Protein AF-A0AAE0BEI2-F1 (afdb_monomer_lite)

Sequence (131 aa):
MEAGRRVQERVVVGSAGAHKTWQTWQAAGYQISVEPNEGKEVFVDDALLAQLSRTASRTFEPRRTLMLLTGDGNANGGRATFPESVEIALRNRWRVEVHAWRNSVNNVYCAFASEYPGHFTLQFLDDAAIH

Organism: NCBI:txid36881

Foldseek 3Di:
DPPPDDDDAAEDFDEPVVVVCVVVCVVVVHDYDYDPDPDDPDCSQVVVLVVLLVVLQDADPPAEEAEAEDAAQDDPPPDRDPLVSVVSNVVSVHAYEYEYAPVHHDCSLVVCCVVRPPRYDYHYVVVVPDD

Structure (mmCIF, N/CA/C/O backbone):
data_AF-A0AAE0BEI2-F1
#
_entry.id   AF-A0AAE0BEI2-F1
#
loop_
_atom_site.group_PDB
_atom_site.id
_atom_site.type_symbol
_atom_site.label_atom_id
_atom_site.label_alt_id
_atom_site.label_comp_id
_atom_site.label_asym_id
_atom_site.label_entity_id
_atom_site.label_seq_id
_atom_site.pdbx_PDB_ins_code
_atom_site.Cartn_x
_atom_site.Cartn_y
_atom_site.Cartn_z
_atom_site.occupancy
_atom_site.B_iso_or_equiv
_atom_site.auth_seq_id
_atom_site.auth_comp_id
_atom_site.auth_asym_id
_atom_site.auth_atom_id
_atom_site.pdbx_PDB_model_num
ATOM 1 N N . MET A 1 1 ? -15.250 -10.468 -6.449 1.00 68.25 1 MET A N 1
ATOM 2 C CA . MET A 1 1 ? -15.173 -10.431 -4.975 1.00 68.25 1 MET A CA 1
ATOM 3 C C . MET A 1 1 ? -13.815 -10.985 -4.596 1.00 68.25 1 MET A C 1
ATOM 5 O O . MET A 1 1 ? -13.411 -11.946 -5.232 1.00 68.25 1 MET A O 1
ATOM 9 N N . GLU A 1 2 ? -13.123 -10.410 -3.620 1.00 74.81 2 GLU A N 1
ATOM 10 C CA . GLU A 1 2 ? -11.830 -10.905 -3.118 1.00 74.81 2 GLU A CA 1
ATOM 11 C C . GLU A 1 2 ? -11.900 -11.004 -1.601 1.00 74.81 2 GLU A C 1
ATOM 13 O O . GLU A 1 2 ? -12.259 -10.028 -0.942 1.00 74.81 2 GLU A O 1
ATOM 18 N N . ALA A 1 3 ? -11.647 -12.199 -1.056 1.00 74.69 3 ALA A N 1
ATOM 19 C CA . ALA A 1 3 ? -11.851 -12.497 0.366 1.00 74.69 3 ALA A CA 1
ATOM 20 C C . ALA A 1 3 ? -13.232 -12.024 0.885 1.00 74.69 3 ALA A C 1
ATOM 22 O O . ALA A 1 3 ? -13.348 -11.409 1.940 1.00 74.69 3 ALA A O 1
ATOM 23 N N . GLY A 1 4 ? -14.291 -12.226 0.087 1.00 79.31 4 GLY A N 1
ATOM 24 C CA . GLY A 1 4 ? -15.650 -11.784 0.426 1.00 79.31 4 GLY A CA 1
ATOM 25 C C . GLY A 1 4 ? -15.921 -10.279 0.265 1.00 79.31 4 GLY A C 1
ATOM 26 O O . GLY A 1 4 ? -17.007 -9.825 0.614 1.00 79.31 4 GLY A O 1
ATOM 27 N N . ARG A 1 5 ? -14.990 -9.494 -0.296 1.00 80.81 5 ARG A N 1
ATOM 28 C CA . ARG A 1 5 ? -15.127 -8.037 -0.482 1.00 80.81 5 ARG A CA 1
ATOM 29 C C . ARG A 1 5 ? -15.414 -7.659 -1.932 1.00 80.81 5 ARG A C 1
ATOM 31 O O . ARG A 1 5 ? -14.860 -8.246 -2.865 1.00 80.81 5 ARG A O 1
ATOM 38 N N . ARG A 1 6 ? -16.262 -6.646 -2.143 1.00 83.75 6 ARG A N 1
ATOM 39 C CA . ARG A 1 6 ? -16.486 -6.061 -3.475 1.00 83.75 6 ARG A CA 1
ATOM 40 C C . ARG A 1 6 ? -15.285 -5.205 -3.860 1.00 83.75 6 ARG A C 1
ATOM 42 O O . ARG A 1 6 ? -14.966 -4.243 -3.171 1.00 83.75 6 ARG A O 1
ATOM 49 N N . VAL A 1 7 ? -14.680 -5.529 -4.996 1.00 83.75 7 VAL A N 1
ATOM 50 C CA . VAL A 1 7 ? -13.535 -4.799 -5.543 1.00 83.75 7 VAL A CA 1
ATOM 51 C C . VAL A 1 7 ? -14.037 -3.725 -6.499 1.00 83.75 7 VAL A C 1
ATOM 53 O O . VAL A 1 7 ? -14.888 -4.005 -7.344 1.00 83.75 7 VAL A O 1
ATOM 56 N N . GLN A 1 8 ? -13.552 -2.499 -6.319 1.00 83.44 8 GLN A N 1
ATOM 57 C CA . GLN A 1 8 ? -13.924 -1.338 -7.138 1.00 83.44 8 GLN A CA 1
ATOM 58 C C . GLN A 1 8 ? -12.885 -1.043 -8.217 1.00 83.44 8 GLN A C 1
ATOM 60 O O . GLN A 1 8 ? -13.240 -0.598 -9.301 1.00 83.44 8 GLN A O 1
ATOM 65 N N . GLU A 1 9 ? -11.615 -1.301 -7.920 1.00 84.19 9 GLU A N 1
ATOM 66 C CA . GLU A 1 9 ? -10.492 -1.001 -8.796 1.00 84.19 9 GLU A CA 1
ATOM 67 C C . GLU A 1 9 ? -9.407 -2.057 -8.590 1.00 84.19 9 GLU A C 1
ATOM 69 O O . GLU A 1 9 ? -9.225 -2.555 -7.477 1.00 84.19 9 GLU A O 1
ATOM 74 N N . ARG A 1 10 ? -8.724 -2.410 -9.680 1.00 84.75 10 ARG A N 1
ATOM 75 C CA . ARG A 1 10 ? -7.572 -3.310 -9.702 1.00 84.75 10 ARG A CA 1
ATOM 76 C C . ARG A 1 10 ? -6.541 -2.727 -10.632 1.00 84.75 10 ARG A C 1
ATOM 78 O O . ARG A 1 10 ? -6.828 -2.554 -11.814 1.00 84.75 10 ARG A O 1
ATOM 85 N N . VAL A 1 11 ? -5.363 -2.449 -10.108 1.00 82.44 11 VAL A N 1
ATOM 86 C CA . VAL A 1 11 ? -4.283 -1.831 -10.868 1.00 82.44 11 VAL A CA 1
ATOM 87 C C . VAL A 1 11 ? -3.029 -2.642 -10.631 1.00 82.44 11 VAL A C 1
ATOM 89 O O . VAL A 1 11 ? -2.726 -3.000 -9.496 1.00 82.44 11 VAL A O 1
ATOM 92 N N . VAL A 1 12 ? -2.317 -2.936 -11.711 1.00 81.00 12 VAL A N 1
ATOM 93 C CA . VAL A 1 12 ? -0.961 -3.469 -11.660 1.00 81.00 12 VAL A CA 1
ATOM 94 C C . VAL A 1 12 ? -0.076 -2.592 -12.533 1.00 81.00 12 VAL A C 1
ATOM 96 O O . VAL A 1 12 ? -0.455 -2.213 -13.645 1.00 81.00 12 VAL A O 1
ATOM 99 N N . VAL A 1 13 ? 1.093 -2.244 -12.011 1.00 73.88 13 VAL A N 1
ATOM 100 C CA . VAL A 1 13 ? 2.092 -1.448 -12.723 1.00 73.88 13 VAL A CA 1
ATOM 101 C C . VAL A 1 13 ? 3.392 -2.237 -12.715 1.00 73.88 13 VAL A C 1
ATOM 103 O O . VAL A 1 13 ? 3.740 -2.832 -11.697 1.00 73.88 13 VAL A O 1
ATOM 106 N N . GLY A 1 14 ? 4.072 -2.314 -13.855 1.00 68.94 14 GLY A N 1
ATOM 107 C CA . GLY A 1 14 ? 5.308 -3.083 -13.969 1.00 68.94 14 GLY A CA 1
ATOM 108 C C . GLY A 1 14 ? 6.113 -2.749 -15.220 1.00 68.94 14 GLY A C 1
ATOM 109 O O . GLY A 1 14 ? 5.621 -2.093 -16.140 1.00 68.94 14 GLY A O 1
ATOM 110 N N . SER A 1 15 ? 7.361 -3.211 -15.245 1.00 64.75 15 SER A N 1
ATOM 111 C CA . SER A 1 15 ? 8.292 -3.004 -16.356 1.00 64.75 15 SER A CA 1
ATOM 112 C C . SER A 1 15 ? 8.022 -3.954 -17.527 1.00 64.75 15 SER A C 1
ATOM 114 O O . SER A 1 15 ? 7.506 -5.064 -17.350 1.00 64.75 15 SER A O 1
ATOM 116 N N . ALA A 1 16 ? 8.387 -3.520 -18.741 1.00 60.53 16 ALA A N 1
ATOM 117 C CA . ALA A 1 16 ? 8.057 -4.187 -20.004 1.00 60.53 16 ALA A CA 1
ATOM 118 C C . ALA A 1 16 ? 8.492 -5.670 -20.097 1.00 60.53 16 ALA A C 1
ATOM 120 O O . ALA A 1 16 ? 7.870 -6.466 -20.803 1.00 60.53 16 ALA A O 1
ATOM 121 N N . GLY A 1 17 ? 9.526 -6.069 -19.347 1.00 59.34 17 GLY A N 1
ATOM 122 C CA . GLY A 1 17 ? 10.062 -7.435 -19.338 1.00 59.34 17 GLY A CA 1
ATOM 123 C C . GLY A 1 17 ? 9.133 -8.496 -18.730 1.00 59.34 17 GLY A C 1
ATOM 124 O O . GLY A 1 17 ? 9.329 -9.689 -18.960 1.00 59.34 17 GLY A O 1
ATOM 125 N N . ALA A 1 18 ? 8.084 -8.099 -18.002 1.00 62.09 18 ALA A N 1
ATOM 126 C CA . ALA A 1 18 ? 7.154 -9.013 -17.331 1.00 62.09 18 ALA A CA 1
ATOM 127 C C . ALA A 1 18 ? 6.012 -9.540 -18.235 1.00 62.09 18 ALA A C 1
ATOM 129 O O . ALA A 1 18 ? 4.988 -10.008 -17.740 1.00 62.09 18 ALA A O 1
ATOM 130 N N . HIS A 1 19 ? 6.176 -9.513 -19.561 1.00 60.03 19 HIS A N 1
ATOM 131 C CA . HIS A 1 19 ? 5.110 -9.745 -20.548 1.00 60.03 19 HIS A CA 1
ATOM 132 C C . HIS A 1 19 ? 4.258 -11.014 -20.322 1.00 60.03 19 HIS A C 1
ATOM 134 O O . HIS A 1 19 ? 3.046 -11.004 -20.541 1.00 60.03 19 HIS A O 1
ATOM 140 N N . LYS A 1 20 ? 4.863 -12.108 -19.831 1.00 59.59 20 LYS A N 1
ATOM 141 C CA . LYS A 1 20 ? 4.163 -13.382 -19.572 1.00 59.59 20 LYS A CA 1
ATOM 142 C C . LYS A 1 20 ? 3.167 -13.326 -18.408 1.00 59.59 20 LYS A C 1
ATOM 144 O O . LYS A 1 20 ? 2.235 -14.121 -18.396 1.00 59.59 20 LYS A O 1
ATOM 149 N N . THR A 1 21 ? 3.331 -12.422 -17.441 1.00 71.56 21 THR A N 1
ATOM 150 C CA . THR A 1 21 ? 2.410 -12.319 -16.293 1.00 71.56 21 THR A CA 1
ATOM 151 C C . THR A 1 21 ? 1.230 -11.391 -16.575 1.00 71.56 21 THR A C 1
ATOM 153 O O . THR A 1 21 ? 0.181 -11.523 -15.948 1.00 71.56 21 THR A O 1
ATOM 156 N N . TRP A 1 22 ? 1.342 -10.493 -17.557 1.00 76.88 22 TRP A N 1
ATOM 157 C CA . TRP A 1 22 ? 0.296 -9.518 -17.883 1.00 76.88 22 TRP A CA 1
ATOM 158 C C . TRP A 1 22 ? -0.990 -10.151 -18.389 1.00 76.88 22 TRP A C 1
ATOM 160 O O . TRP A 1 22 ? -2.067 -9.717 -17.997 1.00 76.88 22 TRP A O 1
ATOM 170 N N . GLN A 1 23 ? -0.900 -11.195 -19.214 1.00 78.19 23 GLN A N 1
ATOM 171 C CA . GLN A 1 23 ? -2.093 -11.899 -19.692 1.00 78.19 23 GLN A CA 1
ATOM 172 C C . GLN A 1 23 ? -2.886 -12.492 -18.522 1.00 78.19 23 GLN A C 1
ATOM 174 O O . GLN A 1 23 ? -4.111 -12.391 -18.493 1.00 78.19 23 GLN A O 1
ATOM 179 N N . THR A 1 24 ? -2.189 -13.021 -17.514 1.00 82.69 24 THR A N 1
ATOM 180 C CA . THR A 1 24 ? -2.802 -13.529 -16.282 1.00 82.69 24 THR A CA 1
ATOM 181 C C . THR A 1 24 ? -3.497 -12.412 -15.503 1.00 82.69 24 THR A C 1
ATOM 183 O O . THR A 1 24 ? -4.650 -12.567 -15.105 1.00 82.69 24 THR A O 1
ATOM 186 N N . TRP A 1 25 ? -2.845 -11.257 -15.335 1.00 82.06 25 TRP A N 1
ATOM 187 C CA . TRP A 1 25 ? -3.437 -10.100 -14.653 1.00 82.06 25 TRP A CA 1
ATOM 188 C C . TRP A 1 25 ? -4.647 -9.531 -15.397 1.00 82.06 25 TRP A C 1
ATOM 190 O O . TRP A 1 25 ? -5.668 -9.220 -14.781 1.00 82.06 25 TRP A O 1
ATOM 200 N N . GLN A 1 26 ? -4.574 -9.449 -16.724 1.00 83.00 26 GLN A N 1
ATOM 201 C CA . GLN A 1 26 ? -5.673 -8.964 -17.551 1.00 83.00 26 GLN A CA 1
ATOM 202 C C . GLN A 1 26 ? -6.874 -9.907 -17.477 1.00 83.00 26 GLN A C 1
ATOM 204 O O . GLN A 1 26 ? -8.000 -9.449 -17.292 1.00 83.00 26 GLN A O 1
ATOM 209 N N . ALA A 1 27 ? -6.636 -11.220 -17.557 1.00 83.75 27 ALA A N 1
ATOM 210 C CA . ALA A 1 27 ? -7.674 -12.234 -17.389 1.00 83.75 27 ALA A CA 1
ATOM 211 C C . ALA A 1 27 ? -8.318 -12.177 -15.991 1.00 83.75 27 ALA A C 1
ATOM 213 O O . ALA A 1 27 ? -9.510 -12.441 -15.849 1.00 83.75 27 ALA A O 1
ATOM 214 N N . ALA A 1 28 ? -7.560 -11.763 -14.970 1.00 82.38 28 ALA A N 1
ATOM 215 C CA . ALA A 1 28 ? -8.061 -11.500 -13.621 1.00 82.38 28 ALA A CA 1
ATOM 216 C C . ALA A 1 28 ? -8.758 -10.125 -13.462 1.00 82.38 28 ALA A C 1
ATOM 218 O O . ALA A 1 28 ? -9.248 -9.798 -12.378 1.00 82.38 28 ALA A O 1
ATOM 219 N N . GLY A 1 29 ? -8.839 -9.320 -14.527 1.00 83.00 29 GLY A N 1
ATOM 220 C CA . GLY A 1 29 ? -9.535 -8.031 -14.547 1.00 83.00 29 GLY A CA 1
ATOM 221 C C . GLY A 1 29 ? -8.734 -6.858 -13.977 1.00 83.00 29 GLY A C 1
ATOM 222 O O . GLY A 1 29 ? -9.336 -5.874 -13.543 1.00 83.00 29 GLY A O 1
ATOM 223 N N . TYR A 1 30 ? -7.403 -6.955 -13.942 1.00 84.19 30 TYR A N 1
ATOM 224 C CA . TYR A 1 30 ? -6.535 -5.837 -13.572 1.00 84.19 30 TYR A CA 1
ATOM 225 C C . TYR A 1 30 ? -6.372 -4.861 -14.736 1.00 84.19 30 TYR A C 1
ATOM 227 O O . TYR A 1 30 ? -6.204 -5.255 -15.891 1.00 84.19 30 TYR A O 1
ATOM 235 N N . GLN A 1 31 ? -6.366 -3.571 -14.413 1.00 82.81 31 GLN A N 1
ATOM 236 C CA . GLN A 1 31 ? -5.868 -2.532 -15.300 1.00 82.81 31 GLN A CA 1
ATOM 237 C C . GLN A 1 31 ? -4.343 -2.563 -15.252 1.00 82.81 31 GLN A C 1
ATOM 239 O O . GLN A 1 31 ? -3.747 -2.436 -14.183 1.00 82.81 31 GLN A O 1
ATOM 244 N N . ILE A 1 32 ? -3.722 -2.768 -16.409 1.00 78.44 32 ILE A N 1
ATOM 245 C CA . ILE A 1 32 ? -2.274 -2.911 -16.528 1.00 78.44 32 ILE A CA 1
ATOM 246 C C . ILE A 1 32 ? -1.713 -1.599 -17.060 1.00 78.44 32 ILE A C 1
ATOM 248 O O . ILE A 1 32 ? -2.115 -1.147 -18.132 1.00 78.44 32 ILE A O 1
ATOM 252 N N . SER A 1 33 ? -0.773 -1.012 -16.326 1.00 73.62 33 SER A N 1
ATOM 253 C CA . SER A 1 33 ? 0.036 0.110 -16.795 1.00 73.62 33 SER A CA 1
ATOM 254 C C . SER A 1 33 ? 1.478 -0.360 -16.951 1.00 73.62 33 SER A C 1
ATOM 256 O O . SER A 1 33 ? 2.103 -0.788 -15.984 1.00 73.62 33 SER A O 1
ATOM 258 N N . VAL A 1 34 ? 2.001 -0.305 -18.173 1.00 67.81 34 VAL A N 1
ATOM 259 C CA . VAL A 1 34 ? 3.372 -0.724 -18.490 1.00 67.81 34 VAL A CA 1
ATOM 260 C C . VAL A 1 34 ? 4.168 0.496 -18.914 1.00 67.81 34 VAL A C 1
ATOM 262 O O . VAL A 1 34 ? 3.719 1.240 -19.787 1.00 67.81 34 VAL A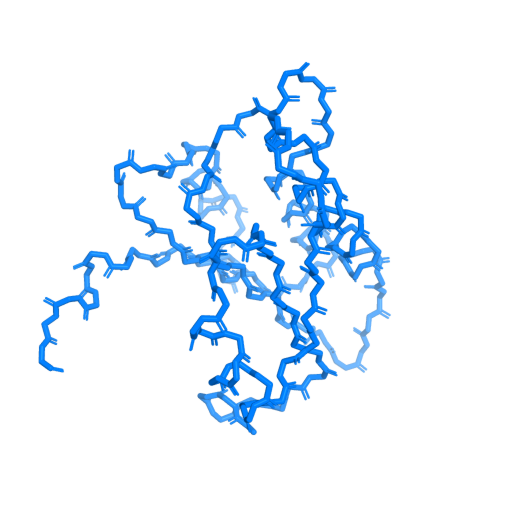 O 1
ATOM 265 N N . GLU A 1 35 ? 5.355 0.689 -18.340 1.00 62.97 35 GLU A N 1
ATOM 266 C CA . GLU A 1 35 ? 6.311 1.635 -18.913 1.00 62.97 35 GLU A CA 1
ATOM 267 C C . GLU A 1 35 ? 6.940 1.042 -20.185 1.00 62.97 35 GLU A C 1
ATOM 269 O O . GLU A 1 35 ? 7.536 -0.036 -20.122 1.00 62.97 35 GLU A O 1
ATOM 274 N N . PRO A 1 36 ? 6.842 1.726 -21.338 1.00 54.56 36 PRO A N 1
ATOM 275 C CA . PRO A 1 36 ? 7.363 1.218 -22.606 1.00 54.56 36 PRO A CA 1
ATOM 276 C C . PRO A 1 36 ? 8.889 1.345 -22.745 1.00 54.56 36 PRO A C 1
ATOM 278 O O . PRO A 1 36 ? 9.449 0.794 -23.689 1.00 54.56 36 PRO A O 1
ATOM 281 N N . ASN A 1 37 ? 9.568 2.074 -21.852 1.00 54.47 37 ASN A N 1
ATOM 282 C CA . ASN A 1 37 ? 10.997 2.359 -21.980 1.00 54.47 37 ASN A CA 1
ATOM 283 C C . ASN A 1 37 ? 11.855 1.334 -21.224 1.00 54.47 37 ASN A C 1
ATOM 285 O O . ASN A 1 37 ? 11.713 1.173 -20.017 1.00 54.47 37 ASN A O 1
ATOM 289 N N . GLU A 1 38 ? 12.830 0.735 -21.913 1.00 52.62 38 GLU A N 1
ATOM 290 C CA . GLU A 1 38 ? 13.887 -0.134 -21.352 1.00 52.62 38 GLU A CA 1
ATOM 291 C C . GLU A 1 38 ? 14.974 0.649 -20.571 1.00 52.62 38 GLU A C 1
ATOM 293 O O . GLU A 1 38 ? 16.110 0.199 -20.420 1.00 52.62 38 GLU A O 1
ATOM 298 N N . GLY A 1 39 ? 14.661 1.868 -20.120 1.00 53.56 39 GLY A N 1
ATOM 299 C CA . GLY A 1 39 ? 15.560 2.706 -19.327 1.00 53.56 39 GLY A CA 1
ATOM 300 C C . GLY A 1 39 ? 15.544 2.341 -17.840 1.00 53.56 39 GLY A C 1
ATOM 301 O O . GLY A 1 39 ? 14.773 1.492 -17.405 1.00 53.56 39 GLY A O 1
ATOM 302 N N . LYS A 1 40 ? 16.388 3.017 -17.043 1.00 48.44 40 LYS A N 1
ATOM 303 C CA . LYS A 1 40 ? 16.343 2.967 -15.567 1.00 48.44 40 LYS A CA 1
ATOM 304 C C . LYS A 1 40 ? 14.884 3.139 -15.109 1.00 48.44 40 LYS A C 1
ATOM 306 O O . LYS A 1 40 ? 14.267 4.123 -15.511 1.00 48.44 40 LYS A O 1
ATOM 311 N N . GLU A 1 41 ? 14.366 2.202 -14.310 1.00 52.88 41 GLU A N 1
ATOM 312 C CA . GLU A 1 41 ? 13.016 2.232 -13.722 1.00 52.88 41 GLU A CA 1
ATOM 313 C C . GLU A 1 41 ? 12.823 3.548 -12.959 1.00 52.88 41 GLU A C 1
ATOM 315 O O . GLU A 1 41 ? 13.338 3.713 -11.857 1.00 52.88 41 GLU A O 1
ATOM 320 N N . VAL A 1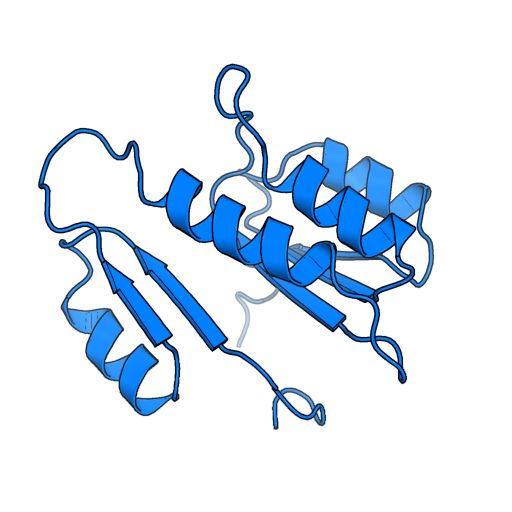 42 ? 12.185 4.538 -13.585 1.00 52.59 42 VAL A N 1
ATOM 321 C CA . VAL A 1 42 ? 12.052 5.883 -13.001 1.00 52.59 42 VAL A CA 1
ATOM 322 C C . VAL A 1 42 ? 10.595 6.343 -12.964 1.00 52.59 42 VAL A C 1
ATOM 324 O O . VAL A 1 42 ? 10.298 7.219 -12.157 1.00 52.59 42 VAL A O 1
ATOM 327 N N . PHE A 1 43 ? 9.665 5.757 -13.737 1.00 55.31 43 PHE A N 1
ATOM 328 C CA . PHE A 1 43 ? 8.266 6.218 -13.736 1.00 55.31 43 PHE A CA 1
ATOM 329 C C . PHE A 1 43 ? 7.202 5.144 -13.460 1.00 55.31 43 PHE A C 1
ATOM 331 O O . PHE A 1 43 ? 6.032 5.501 -13.299 1.00 55.31 43 PHE A O 1
ATOM 338 N N . VAL A 1 44 ? 7.575 3.863 -13.336 1.00 61.25 44 VAL A N 1
ATOM 339 C CA . VAL A 1 44 ? 6.687 2.795 -12.821 1.00 61.25 44 VAL A CA 1
ATOM 340 C C . VAL A 1 44 ? 6.126 3.197 -11.451 1.00 61.25 44 VAL A C 1
ATOM 342 O O . VAL A 1 44 ? 4.908 3.183 -11.247 1.00 61.25 44 VAL A O 1
ATOM 345 N N . ASP A 1 45 ? 6.997 3.652 -10.550 1.00 64.88 45 ASP A N 1
ATOM 346 C CA . ASP A 1 45 ? 6.601 4.080 -9.209 1.00 64.88 45 ASP A CA 1
ATOM 347 C C . ASP A 1 45 ? 5.759 5.352 -9.243 1.00 64.88 45 ASP A C 1
ATOM 349 O O . ASP A 1 45 ? 4.711 5.405 -8.606 1.00 64.88 45 ASP A O 1
ATOM 353 N N . ASP A 1 46 ? 6.156 6.358 -10.028 1.00 67.94 46 ASP A N 1
ATOM 354 C CA . ASP A 1 46 ? 5.455 7.646 -10.101 1.00 67.94 46 ASP A CA 1
ATOM 355 C C . ASP A 1 46 ? 4.004 7.483 -10.601 1.00 67.94 46 ASP A C 1
ATOM 357 O O . ASP A 1 46 ? 3.084 8.128 -10.087 1.00 67.94 46 ASP A O 1
ATOM 361 N N . ALA A 1 47 ? 3.760 6.589 -11.568 1.00 69.50 47 ALA A N 1
ATOM 362 C CA . ALA A 1 47 ? 2.415 6.304 -12.069 1.00 69.50 47 ALA A CA 1
ATOM 363 C C . ALA A 1 47 ? 1.532 5.623 -11.008 1.00 69.50 47 ALA A C 1
ATOM 365 O O . ALA A 1 47 ? 0.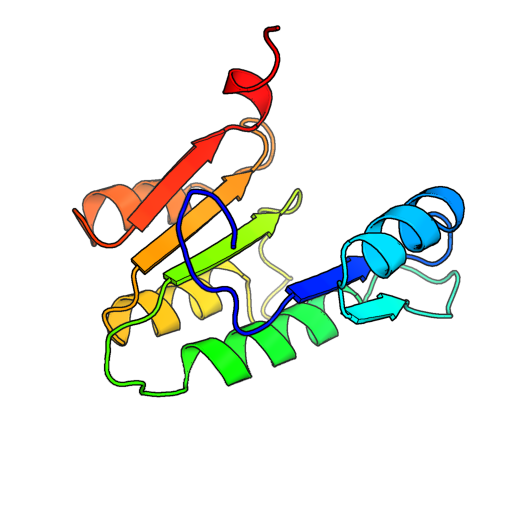382 6.039 -10.798 1.00 69.50 47 ALA A O 1
ATOM 366 N N . LEU A 1 48 ? 2.073 4.618 -10.308 1.00 73.12 48 LEU A N 1
ATOM 367 C CA . LEU A 1 48 ? 1.368 3.922 -9.231 1.00 73.12 48 LEU A CA 1
ATOM 368 C C . LEU A 1 48 ? 1.116 4.857 -8.040 1.00 73.12 48 LEU A C 1
ATOM 370 O O . LEU A 1 48 ? -0.001 4.909 -7.526 1.00 73.12 48 LEU A O 1
ATOM 374 N N . LEU A 1 49 ? 2.109 5.658 -7.653 1.00 75.25 49 LEU A N 1
ATOM 375 C CA . LEU A 1 49 ? 2.012 6.672 -6.602 1.00 75.25 49 LEU A CA 1
ATOM 376 C C . LEU A 1 49 ? 0.959 7.728 -6.924 1.00 75.25 49 LEU A C 1
ATOM 378 O O . LEU A 1 49 ? 0.166 8.099 -6.055 1.00 75.25 49 LEU A O 1
ATOM 382 N N . ALA A 1 50 ? 0.900 8.199 -8.171 1.00 75.38 50 ALA A N 1
ATOM 383 C CA . ALA A 1 50 ? -0.113 9.156 -8.593 1.00 75.38 50 ALA A CA 1
ATOM 384 C C . ALA A 1 50 ? -1.523 8.552 -8.516 1.00 75.38 50 ALA A C 1
ATOM 386 O O . ALA A 1 50 ? -2.466 9.229 -8.098 1.00 75.38 50 ALA A O 1
ATOM 387 N N . GLN A 1 51 ? -1.696 7.282 -8.893 1.00 78.94 51 GLN A N 1
ATOM 388 C CA . GLN A 1 51 ? -2.984 6.596 -8.779 1.00 78.94 51 GLN A CA 1
ATOM 389 C C . GLN A 1 51 ? -3.381 6.334 -7.325 1.00 78.94 51 GLN A C 1
ATOM 391 O O . GLN A 1 51 ? -4.533 6.581 -6.955 1.00 78.94 51 GLN A O 1
ATOM 396 N N . LEU A 1 52 ? -2.437 5.908 -6.490 1.00 78.62 52 LEU A N 1
ATOM 397 C CA . LEU A 1 52 ? -2.682 5.640 -5.080 1.00 78.62 52 LEU A CA 1
ATOM 398 C C . LEU A 1 52 ? -3.009 6.934 -4.330 1.00 78.62 52 LEU A C 1
ATOM 400 O O . LEU A 1 52 ? -4.023 6.986 -3.642 1.00 78.62 52 LEU A O 1
ATOM 404 N N . SER A 1 53 ? -2.278 8.021 -4.586 1.00 77.56 53 SER A N 1
ATOM 405 C CA . SER A 1 53 ? -2.555 9.347 -4.013 1.00 77.56 53 SER A CA 1
ATOM 406 C C . SER A 1 53 ? -3.925 9.891 -4.439 1.00 77.56 53 SER A C 1
ATOM 408 O O . SER A 1 53 ? -4.692 10.392 -3.612 1.00 77.56 53 SER A O 1
ATOM 410 N N . ARG A 1 54 ? -4.290 9.752 -5.724 1.00 79.56 54 ARG A N 1
ATOM 411 C CA . ARG A 1 54 ? -5.633 10.109 -6.227 1.00 79.56 54 ARG A CA 1
ATOM 412 C C . ARG A 1 54 ? -6.746 9.283 -5.588 1.00 79.56 54 ARG A C 1
ATOM 414 O O . ARG A 1 54 ? -7.866 9.770 -5.475 1.00 79.56 54 ARG A O 1
ATOM 421 N N . THR A 1 55 ? -6.465 8.044 -5.209 1.00 79.94 55 THR A N 1
ATOM 422 C CA . THR A 1 55 ? -7.452 7.141 -4.609 1.00 79.94 55 THR A CA 1
ATOM 423 C C . THR A 1 55 ? -7.587 7.393 -3.114 1.00 79.94 55 THR A C 1
ATOM 425 O O . THR A 1 55 ? -8.702 7.569 -2.629 1.00 79.94 55 THR A O 1
ATOM 428 N N . ALA A 1 56 ? -6.461 7.501 -2.411 1.00 76.94 56 ALA A N 1
ATOM 429 C CA . ALA A 1 56 ? -6.375 7.761 -0.980 1.00 76.94 56 ALA A CA 1
ATOM 430 C C . ALA A 1 56 ? -6.975 9.118 -0.586 1.00 76.94 56 ALA A C 1
ATOM 432 O O . ALA A 1 56 ? -7.528 9.248 0.503 1.00 76.94 56 ALA A O 1
ATOM 433 N N . SER A 1 57 ? -6.904 10.119 -1.470 1.00 77.69 57 SER A N 1
ATOM 434 C CA . SER A 1 57 ? -7.495 11.449 -1.251 1.00 77.69 57 SER A CA 1
ATOM 435 C C . SER A 1 57 ? -9.018 11.501 -1.414 1.00 77.69 57 SER A C 1
ATOM 437 O O . SER A 1 57 ? -9.629 12.515 -1.079 1.00 77.69 57 SER A O 1
ATOM 439 N N . ARG A 1 58 ? -9.661 10.439 -1.914 1.00 77.31 58 ARG A N 1
ATOM 440 C CA . ARG A 1 58 ? -11.121 10.406 -2.056 1.00 77.31 58 ARG A CA 1
ATOM 441 C C . ARG A 1 58 ? -11.790 10.039 -0.735 1.00 77.31 58 ARG A C 1
ATOM 443 O O . ARG A 1 58 ? -11.373 9.124 -0.028 1.00 77.31 58 ARG A O 1
ATOM 450 N N . THR A 1 59 ? -12.912 10.689 -0.459 1.00 69.12 59 THR A N 1
ATOM 451 C CA . THR A 1 59 ? -13.789 10.339 0.661 1.00 69.12 59 THR A CA 1
ATOM 452 C C . THR A 1 59 ? -14.937 9.488 0.131 1.00 69.12 59 THR A C 1
ATOM 454 O O . THR A 1 59 ? -15.634 9.889 -0.800 1.00 69.12 59 THR A O 1
ATOM 457 N N . PHE A 1 60 ? -15.134 8.299 0.698 1.00 71.25 60 PHE A N 1
ATOM 458 C CA . PHE A 1 60 ? -16.217 7.397 0.313 1.00 71.25 60 PHE A CA 1
ATOM 459 C C . PHE A 1 60 ? -17.019 6.976 1.538 1.00 71.25 60 PHE A C 1
ATOM 461 O O . PHE A 1 60 ? -16.438 6.668 2.576 1.00 71.25 60 PHE A O 1
ATOM 468 N N . GLU A 1 61 ? -18.335 6.870 1.363 1.00 67.00 61 GLU A N 1
ATOM 469 C CA . GLU A 1 61 ? -19.226 6.169 2.285 1.00 67.00 61 GLU A CA 1
ATOM 470 C C . GLU A 1 61 ? -19.835 4.950 1.564 1.00 67.00 61 GLU A C 1
ATOM 472 O O . GLU A 1 61 ? -20.394 5.114 0.475 1.00 67.00 61 GLU A O 1
ATOM 477 N N . PRO A 1 62 ? -19.719 3.720 2.103 1.00 70.00 62 PRO A N 1
ATOM 478 C CA . PRO A 1 62 ? -18.989 3.348 3.317 1.00 70.00 62 PRO A CA 1
ATOM 479 C C . PRO A 1 62 ? -17.459 3.378 3.131 1.00 70.00 62 PRO A C 1
ATOM 481 O O . PRO A 1 62 ? -16.945 3.306 2.008 1.00 70.00 62 PRO A O 1
ATOM 484 N N . ARG A 1 63 ? -16.738 3.433 4.259 1.00 75.62 63 ARG A N 1
ATOM 485 C CA . ARG A 1 63 ? -15.264 3.405 4.324 1.00 75.62 63 ARG A CA 1
ATOM 486 C C . ARG A 1 63 ? -14.683 2.234 3.525 1.00 75.62 63 ARG A C 1
ATOM 488 O O . ARG A 1 63 ? -15.169 1.106 3.616 1.00 75.62 63 ARG A O 1
ATOM 495 N N . ARG A 1 64 ? -13.619 2.497 2.763 1.00 83.56 64 ARG A N 1
ATOM 496 C CA . ARG A 1 64 ? -12.993 1.522 1.855 1.00 83.56 64 ARG A CA 1
ATOM 497 C C . ARG A 1 64 ? -11.741 0.884 2.449 1.00 83.56 64 ARG A C 1
ATOM 499 O O . ARG A 1 64 ? -11.232 1.314 3.482 1.00 83.56 64 ARG A O 1
ATOM 506 N N . THR A 1 65 ? -11.277 -0.178 1.794 1.00 87.12 65 THR A N 1
ATOM 507 C CA . THR A 1 65 ? -9.979 -0.801 2.064 1.00 87.12 65 THR A CA 1
ATOM 508 C C . THR A 1 65 ? -9.038 -0.531 0.897 1.00 87.12 65 THR A C 1
ATOM 510 O O . THR A 1 65 ? -9.421 -0.763 -0.248 1.00 87.12 65 THR A O 1
ATOM 513 N N . LEU A 1 66 ? -7.840 -0.037 1.190 1.00 88.12 66 LEU A N 1
ATOM 514 C CA . LEU A 1 66 ? -6.726 0.042 0.256 1.00 88.12 66 LEU A CA 1
ATOM 515 C C . LEU A 1 66 ? -5.826 -1.173 0.492 1.00 88.12 66 LEU A C 1
ATOM 517 O O . LEU A 1 66 ? -5.367 -1.378 1.611 1.00 88.12 66 LEU A O 1
ATOM 521 N N . MET A 1 67 ? -5.576 -1.962 -0.548 1.00 87.81 67 MET A N 1
ATOM 522 C CA . MET A 1 67 ? -4.604 -3.051 -0.500 1.00 87.81 67 MET A CA 1
ATOM 523 C C . MET A 1 67 ? -3.416 -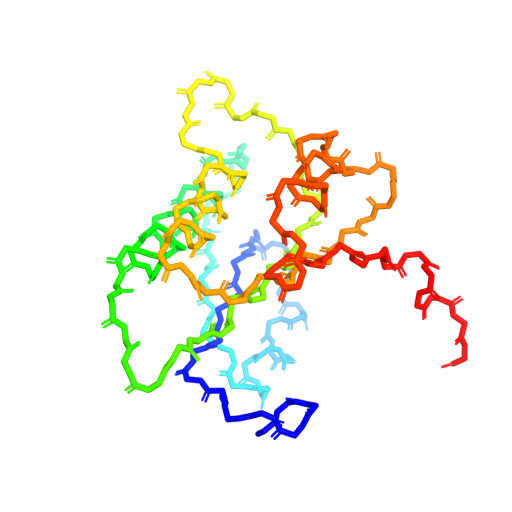2.683 -1.382 1.00 87.81 67 MET A C 1
ATOM 525 O O . MET A 1 67 ? -3.601 -2.383 -2.562 1.00 87.81 67 MET A O 1
ATOM 529 N N . LEU A 1 68 ? -2.218 -2.688 -0.806 1.00 86.69 68 LEU A N 1
ATOM 530 C CA . LEU A 1 68 ? -0.972 -2.407 -1.506 1.00 86.69 68 LEU A CA 1
ATOM 531 C C . LEU A 1 68 ? -0.065 -3.630 -1.422 1.00 86.69 68 LEU A C 1
ATOM 533 O O . LEU A 1 68 ? 0.324 -4.045 -0.335 1.00 86.69 68 LEU A O 1
ATOM 537 N N . LEU A 1 69 ? 0.293 -4.173 -2.579 1.00 83.56 69 LEU A N 1
ATOM 538 C CA . LEU A 1 69 ? 1.342 -5.173 -2.716 1.00 83.56 69 LEU A CA 1
ATOM 539 C C . LEU A 1 69 ? 2.590 -4.460 -3.233 1.00 83.56 69 LEU A C 1
ATOM 541 O O . LEU A 1 69 ? 2.560 -3.936 -4.344 1.00 83.56 69 LEU A O 1
ATOM 545 N N . THR A 1 70 ? 3.666 -4.420 -2.449 1.00 75.38 70 THR A N 1
ATOM 546 C CA . THR A 1 70 ? 4.920 -3.793 -2.886 1.00 75.38 70 THR A CA 1
ATOM 547 C C . THR A 1 70 ? 6.135 -4.628 -2.502 1.00 75.38 70 THR A C 1
ATOM 549 O O . THR A 1 70 ? 6.217 -5.177 -1.404 1.00 75.38 70 THR A O 1
ATOM 552 N N . GLY A 1 71 ? 7.078 -4.730 -3.440 1.00 63.94 71 GLY A N 1
ATOM 553 C CA . GLY A 1 71 ? 8.415 -5.262 -3.198 1.00 63.94 71 GLY A CA 1
ATOM 554 C C . GLY A 1 71 ? 9.424 -4.180 -2.819 1.00 63.94 71 GLY A C 1
ATOM 555 O O . GLY A 1 71 ? 10.485 -4.529 -2.312 1.00 63.94 71 GLY A O 1
ATOM 556 N N . ASP A 1 72 ? 9.090 -2.904 -3.022 1.00 61.28 72 ASP A N 1
ATOM 557 C CA . ASP A 1 72 ? 9.971 -1.775 -2.750 1.00 61.28 72 ASP A CA 1
ATOM 558 C C . ASP A 1 72 ? 9.504 -1.002 -1.509 1.00 61.28 72 ASP A C 1
ATOM 560 O O . ASP A 1 72 ? 8.394 -0.456 -1.453 1.00 61.28 72 ASP A O 1
ATOM 564 N N . GLY A 1 73 ? 10.347 -1.015 -0.479 1.00 50.75 73 GLY A N 1
ATOM 565 C CA . GLY A 1 73 ? 10.209 -0.192 0.717 1.00 50.75 73 GLY A CA 1
ATOM 566 C C . GLY A 1 73 ? 11.116 1.038 0.704 1.00 50.75 73 GLY A C 1
ATOM 567 O O . GLY A 1 73 ? 11.139 1.772 1.695 1.00 50.75 73 GLY A O 1
ATOM 568 N N . ASN A 1 74 ? 11.891 1.281 -0.355 1.00 49.28 74 ASN A N 1
ATOM 569 C CA . ASN A 1 74 ? 12.820 2.399 -0.359 1.00 49.28 74 ASN A CA 1
ATOM 570 C C . ASN A 1 74 ? 12.106 3.749 -0.457 1.00 49.28 74 ASN A C 1
ATOM 572 O O . ASN A 1 74 ? 11.062 3.928 -1.082 1.00 49.28 74 ASN A O 1
ATOM 576 N N . ALA A 1 75 ? 12.702 4.729 0.217 1.00 50.69 75 ALA A N 1
ATOM 577 C CA . ALA A 1 75 ? 12.335 6.122 0.063 1.00 50.69 75 ALA A CA 1
ATOM 578 C C . ALA A 1 75 ? 12.848 6.616 -1.298 1.00 50.69 75 ALA A C 1
ATOM 580 O O . ALA A 1 75 ? 14.052 6.570 -1.556 1.00 50.69 75 ALA A O 1
ATOM 581 N N . ASN A 1 76 ? 11.952 7.132 -2.142 1.00 53.47 76 ASN A N 1
ATOM 582 C CA . ASN A 1 76 ? 12.265 7.616 -3.492 1.00 53.47 76 ASN A CA 1
ATOM 583 C C . ASN A 1 76 ? 12.982 8.977 -3.500 1.00 53.47 76 ASN A C 1
ATOM 585 O O . ASN A 1 76 ? 12.519 9.936 -4.114 1.00 53.47 76 ASN A O 1
ATOM 589 N N . GLY A 1 77 ? 14.117 9.089 -2.801 1.00 45.03 77 GLY A N 1
ATOM 590 C CA . GLY A 1 77 ? 15.063 10.205 -2.940 1.00 45.03 77 GLY A CA 1
ATOM 591 C C . GLY A 1 77 ? 14.465 11.612 -2.783 1.00 45.03 77 GLY A C 1
ATOM 592 O O . GLY A 1 77 ? 14.971 12.547 -3.397 1.00 45.03 77 GLY A O 1
ATOM 593 N N . GLY A 1 78 ? 13.384 11.766 -2.006 1.00 42.88 78 GLY A N 1
ATOM 594 C CA . GLY A 1 78 ? 12.674 13.038 -1.806 1.00 42.88 78 GLY A CA 1
ATOM 595 C C . GLY A 1 78 ? 11.422 13.260 -2.673 1.00 42.88 78 GLY A C 1
ATOM 596 O O . GLY A 1 78 ? 10.864 14.354 -2.641 1.00 42.88 78 GLY A O 1
ATOM 597 N N . ARG A 1 79 ? 10.970 12.260 -3.443 1.00 52.31 79 ARG A N 1
ATOM 598 C CA . ARG A 1 79 ? 9.652 12.236 -4.112 1.00 52.31 79 ARG A CA 1
ATOM 599 C C . ARG A 1 79 ? 8.610 11.531 -3.245 1.00 52.31 79 ARG A C 1
ATOM 601 O O . ARG A 1 79 ? 8.980 10.833 -2.304 1.00 52.31 79 ARG A O 1
ATOM 608 N N . ALA A 1 80 ? 7.330 11.713 -3.587 1.00 56.41 80 ALA A N 1
ATOM 609 C CA . ALA A 1 80 ? 6.221 11.078 -2.882 1.00 56.41 80 ALA A CA 1
ATOM 610 C C . ALA A 1 80 ? 6.473 9.571 -2.722 1.00 56.41 80 ALA A C 1
ATOM 612 O O . ALA A 1 80 ? 6.901 8.918 -3.671 1.00 56.41 80 ALA A O 1
ATOM 613 N N . THR A 1 81 ? 6.239 9.020 -1.535 1.00 73.44 81 THR A N 1
ATOM 614 C CA . THR A 1 81 ? 6.543 7.610 -1.244 1.00 73.44 81 THR A CA 1
ATOM 615 C C . THR A 1 81 ? 5.275 6.811 -0.959 1.00 73.44 81 THR A C 1
ATOM 617 O O . THR A 1 81 ? 4.253 7.358 -0.536 1.00 73.44 81 THR A O 1
ATOM 620 N N . PHE A 1 82 ? 5.320 5.491 -1.173 1.00 78.81 82 PHE A N 1
ATOM 621 C CA . PHE A 1 82 ? 4.190 4.617 -0.848 1.00 78.81 82 PHE A CA 1
ATOM 622 C C . PHE A 1 82 ? 3.707 4.786 0.608 1.00 78.81 82 PHE A C 1
ATOM 624 O O . PHE A 1 82 ? 2.493 4.883 0.801 1.00 78.81 82 PHE A O 1
ATOM 631 N N . PRO A 1 83 ? 4.597 4.926 1.615 1.00 84.00 83 PRO A N 1
ATOM 632 C CA . PRO A 1 83 ? 4.205 5.244 2.986 1.00 84.00 83 PRO A CA 1
ATOM 633 C C . PRO A 1 83 ? 3.356 6.505 3.156 1.00 84.00 83 PRO A C 1
ATOM 635 O O . PRO A 1 83 ? 2.345 6.448 3.846 1.00 84.00 83 PRO A O 1
ATOM 638 N N . GLU A 1 84 ? 3.709 7.628 2.526 1.00 83.50 84 GLU A N 1
ATOM 639 C CA . GLU A 1 84 ? 2.936 8.881 2.653 1.00 83.50 84 GLU A CA 1
ATOM 640 C C . GLU A 1 84 ? 1.520 8.712 2.102 1.00 83.50 84 GLU A C 1
ATOM 642 O O . GLU A 1 84 ? 0.524 9.183 2.647 1.00 83.50 84 GLU A O 1
ATOM 647 N N . SER A 1 85 ? 1.437 7.989 0.998 1.00 83.81 85 SER A N 1
ATOM 648 C CA . SER A 1 85 ? 0.213 7.732 0.268 1.00 83.81 85 SER A CA 1
ATOM 649 C C . SER A 1 85 ? -0.700 6.757 1.052 1.00 83.81 85 SER A C 1
ATOM 651 O O . SER A 1 85 ? -1.918 6.951 1.131 1.00 83.81 85 SER A O 1
ATOM 653 N N . VAL A 1 86 ? -0.102 5.787 1.756 1.00 88.06 86 VAL A N 1
ATOM 654 C CA . VAL A 1 86 ? -0.755 4.955 2.784 1.00 88.06 86 VAL A CA 1
ATOM 655 C C . VAL A 1 86 ? -1.230 5.794 3.973 1.00 88.06 86 VAL A C 1
ATOM 657 O O . VAL A 1 86 ? -2.368 5.634 4.416 1.00 88.06 86 VAL A O 1
ATOM 660 N N . GLU A 1 87 ? -0.405 6.715 4.467 1.00 89.31 87 GLU A N 1
ATOM 661 C CA . GLU A 1 87 ? -0.752 7.575 5.596 1.00 89.31 87 GLU A CA 1
ATOM 662 C C . GLU A 1 87 ? -1.966 8.460 5.281 1.00 89.31 87 GLU A C 1
ATOM 664 O O . GLU A 1 87 ? -2.872 8.589 6.105 1.00 89.31 87 GLU A O 1
ATOM 669 N N . ILE A 1 88 ? 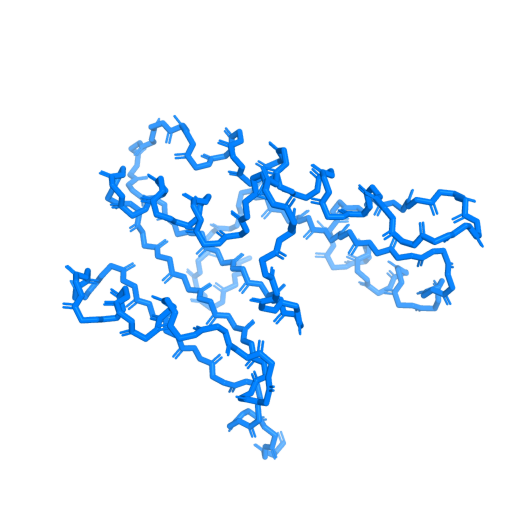-2.052 9.014 4.067 1.00 88.25 88 ILE A N 1
ATOM 670 C CA . ILE A 1 88 ? -3.222 9.786 3.615 1.00 88.25 88 ILE A CA 1
ATOM 671 C C . ILE A 1 88 ? -4.499 8.936 3.692 1.00 88.25 88 ILE A C 1
ATOM 673 O O . ILE A 1 88 ? -5.521 9.402 4.204 1.00 88.25 88 ILE A O 1
ATOM 677 N N . ALA A 1 89 ? -4.454 7.680 3.235 1.00 88.44 89 ALA A N 1
ATOM 678 C CA . ALA A 1 89 ? -5.602 6.776 3.315 1.00 88.44 89 ALA A CA 1
ATOM 679 C C . ALA A 1 89 ? -5.996 6.484 4.777 1.00 88.44 89 ALA A C 1
ATOM 681 O O . ALA A 1 89 ? -7.181 6.529 5.125 1.00 88.44 89 ALA A O 1
ATOM 682 N N . LEU A 1 90 ? -5.008 6.246 5.647 1.00 90.25 90 LEU A N 1
ATOM 683 C CA . LEU A 1 90 ? -5.216 6.018 7.081 1.00 90.25 90 LEU A CA 1
ATOM 684 C C . LEU A 1 90 ? -5.841 7.237 7.771 1.00 90.25 90 LEU A C 1
ATOM 686 O O . LEU A 1 90 ? -6.817 7.093 8.512 1.00 90.25 90 LEU A O 1
ATOM 690 N N . ARG A 1 91 ? -5.364 8.449 7.468 1.00 89.12 91 ARG A N 1
ATOM 691 C CA . ARG A 1 91 ? -5.937 9.712 7.968 1.00 89.12 91 ARG A CA 1
ATOM 692 C C . ARG A 1 91 ? -7.382 9.914 7.510 1.00 89.12 91 ARG A C 1
ATOM 694 O O . ARG A 1 91 ? -8.209 10.398 8.282 1.00 89.12 91 ARG A O 1
ATOM 701 N N . ASN A 1 92 ? -7.725 9.441 6.312 1.00 86.12 92 ASN A N 1
ATOM 702 C CA . ASN A 1 92 ? -9.101 9.397 5.808 1.00 86.12 92 ASN A CA 1
ATOM 703 C C . ASN A 1 92 ? -9.933 8.226 6.371 1.00 86.12 92 ASN A C 1
ATOM 705 O O . ASN A 1 92 ? -11.049 7.974 5.912 1.00 86.12 92 ASN A O 1
ATOM 709 N N . ARG A 1 93 ? -9.426 7.520 7.392 1.00 86.50 93 ARG A N 1
ATOM 710 C CA . ARG A 1 93 ? -10.058 6.378 8.077 1.00 86.50 93 ARG A CA 1
ATOM 711 C C . ARG A 1 93 ? -10.363 5.184 7.178 1.00 86.50 93 ARG A C 1
ATOM 713 O O . ARG A 1 93 ? -11.258 4.390 7.491 1.00 86.50 93 ARG A O 1
ATOM 720 N N . TRP A 1 94 ? -9.630 5.030 6.080 1.00 90.06 94 TRP A N 1
ATOM 721 C CA . TRP A 1 94 ? -9.676 3.792 5.315 1.00 90.06 94 TRP A CA 1
ATOM 722 C C . TRP A 1 94 ? -9.065 2.660 6.144 1.00 90.06 94 TRP A C 1
ATOM 724 O O . TRP A 1 94 ? -8.340 2.888 7.116 1.00 90.06 94 TRP A O 1
ATOM 734 N N . ARG A 1 95 ? -9.389 1.422 5.779 1.00 91.75 95 ARG A N 1
ATOM 735 C CA . ARG A 1 95 ? -8.555 0.282 6.167 1.00 91.75 95 ARG A CA 1
ATOM 736 C C . ARG A 1 95 ? -7.422 0.163 5.158 1.00 91.75 95 ARG A C 1
ATOM 738 O O . ARG A 1 95 ? -7.666 0.348 3.968 1.00 91.75 95 ARG A O 1
ATOM 745 N N . VAL A 1 96 ? -6.215 -0.138 5.603 1.00 91.75 96 VAL A N 1
ATOM 746 C CA . VAL A 1 96 ? -5.065 -0.341 4.726 1.00 91.75 96 VAL A CA 1
ATOM 747 C C . VAL A 1 96 ? -4.410 -1.677 5.042 1.00 91.75 96 VAL A C 1
ATOM 749 O O . VAL A 1 96 ? -4.095 -1.968 6.193 1.00 91.75 96 VAL A O 1
ATOM 752 N N . GLU A 1 97 ? -4.215 -2.476 4.001 1.00 92.50 97 GLU A N 1
ATOM 753 C CA . GLU A 1 97 ? -3.539 -3.770 4.034 1.00 92.50 97 GLU A CA 1
ATOM 754 C C . GLU A 1 97 ? -2.290 -3.668 3.154 1.00 92.50 97 GLU A C 1
ATOM 756 O O . GLU A 1 97 ? -2.397 -3.491 1.940 1.00 92.50 97 GLU A O 1
ATOM 761 N N . VAL A 1 98 ? -1.106 -3.739 3.761 1.00 89.56 98 VAL A N 1
ATOM 762 C CA . VAL A 1 98 ? 0.167 -3.773 3.033 1.00 89.56 98 VAL A CA 1
ATOM 763 C C . VAL A 1 98 ? 0.688 -5.198 3.030 1.00 89.56 98 VAL A C 1
ATOM 765 O O . VAL A 1 98 ? 0.849 -5.809 4.084 1.00 89.56 98 VAL A O 1
ATOM 768 N N . HIS A 1 99 ? 0.972 -5.706 1.839 1.00 88.00 99 HIS A N 1
ATOM 769 C CA . HIS A 1 99 ? 1.617 -6.987 1.615 1.00 88.00 99 HIS A CA 1
ATOM 770 C C . HIS A 1 99 ? 3.016 -6.735 1.058 1.00 88.00 99 HIS A C 1
ATOM 772 O O . HIS A 1 99 ? 3.162 -6.122 -0.002 1.00 88.00 99 HIS A O 1
ATOM 778 N N . ALA A 1 100 ? 4.039 -7.186 1.775 1.00 85.06 100 ALA A N 1
ATOM 779 C CA . ALA A 1 100 ? 5.432 -6.958 1.404 1.00 85.06 100 ALA A CA 1
ATOM 780 C C . ALA A 1 100 ? 6.315 -8.146 1.792 1.00 85.06 100 ALA A C 1
ATOM 782 O O . ALA A 1 100 ? 5.934 -8.976 2.618 1.00 85.06 100 ALA A O 1
ATOM 783 N N . TRP A 1 101 ? 7.510 -8.226 1.214 1.00 82.56 101 TRP A N 1
ATOM 784 C CA . TRP A 1 101 ? 8.534 -9.166 1.665 1.00 82.56 101 TRP A CA 1
ATOM 785 C C . TRP A 1 101 ? 9.214 -8.625 2.925 1.00 82.56 101 TRP A C 1
ATOM 787 O O . TRP A 1 101 ? 9.456 -7.424 3.058 1.00 82.56 101 TRP A O 1
ATOM 797 N N . ARG A 1 102 ? 9.546 -9.502 3.874 1.00 83.94 102 ARG A N 1
ATOM 798 C CA . ARG A 1 102 ? 10.141 -9.118 5.163 1.00 83.94 102 ARG A CA 1
ATOM 799 C C . ARG A 1 102 ? 11.496 -8.438 4.994 1.00 83.94 102 ARG A C 1
ATOM 801 O O . ARG A 1 102 ? 11.840 -7.555 5.772 1.00 83.94 102 ARG A O 1
ATOM 808 N N . ASN A 1 103 ? 12.254 -8.841 3.979 1.00 80.88 103 ASN A N 1
ATOM 809 C CA . ASN A 1 103 ? 13.574 -8.292 3.675 1.00 80.88 103 ASN A CA 1
ATOM 810 C C . ASN A 1 103 ? 13.537 -6.932 2.956 1.00 80.88 103 ASN A C 1
ATOM 812 O O . ASN A 1 103 ? 14.583 -6.297 2.853 1.00 80.88 103 ASN A O 1
ATOM 816 N N . SER A 1 104 ? 12.373 -6.489 2.472 1.00 73.81 104 SER A N 1
ATOM 817 C CA . SER A 1 104 ? 12.230 -5.240 1.720 1.00 73.81 104 SER A CA 1
ATOM 818 C C . SER A 1 104 ? 11.283 -4.231 2.369 1.00 73.81 104 SER A C 1
ATOM 820 O O . SER A 1 104 ? 11.127 -3.119 1.867 1.00 73.81 104 SER A O 1
ATOM 822 N N . VAL A 1 105 ? 10.660 -4.584 3.497 1.00 77.62 105 VAL A N 1
ATOM 823 C CA . VAL A 1 105 ? 9.709 -3.712 4.188 1.00 77.62 105 VAL A CA 1
ATOM 824 C C . VAL A 1 105 ? 10.400 -2.506 4.834 1.00 77.62 105 VAL A C 1
ATOM 826 O O . VAL A 1 105 ? 11.434 -2.621 5.490 1.00 77.62 105 VAL A O 1
ATOM 829 N N . ASN A 1 106 ? 9.786 -1.331 4.701 1.00 79.62 106 ASN A N 1
ATOM 830 C CA . ASN A 1 106 ? 10.215 -0.129 5.408 1.00 79.62 106 ASN A CA 1
ATOM 831 C C . ASN A 1 106 ? 9.692 -0.124 6.855 1.00 79.62 106 ASN A C 1
ATOM 833 O O . ASN A 1 106 ? 8.508 -0.377 7.090 1.00 79.62 106 ASN A O 1
ATOM 83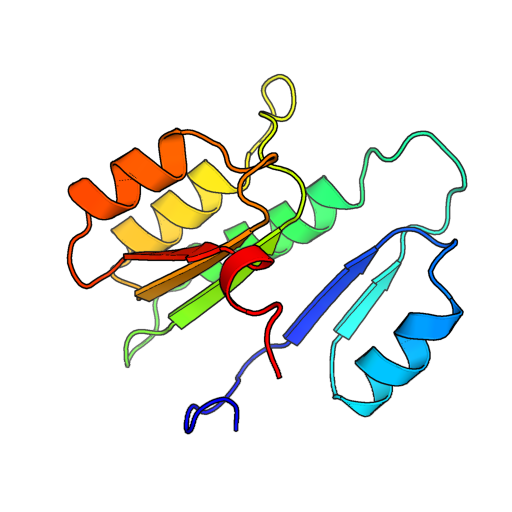7 N N . ASN A 1 107 ? 10.542 0.250 7.817 1.00 81.62 107 ASN A N 1
ATOM 838 C CA . ASN A 1 107 ? 10.183 0.349 9.238 1.00 81.62 107 ASN A CA 1
ATOM 839 C C . ASN A 1 107 ? 9.000 1.292 9.520 1.00 81.62 107 ASN A C 1
ATOM 841 O O . ASN A 1 107 ? 8.321 1.122 10.532 1.00 81.62 107 ASN A O 1
ATOM 845 N N . VAL A 1 108 ? 8.707 2.251 8.635 1.00 85.38 108 VAL A N 1
ATOM 846 C CA . VAL A 1 108 ? 7.531 3.129 8.760 1.00 85.38 108 VAL A CA 1
ATOM 847 C C . VAL A 1 108 ? 6.213 2.346 8.800 1.00 85.38 108 VAL A C 1
ATOM 849 O O . VAL A 1 108 ? 5.306 2.701 9.547 1.00 85.38 108 VAL A O 1
ATOM 852 N N . TYR A 1 109 ? 6.113 1.219 8.086 1.00 85.38 109 TYR A N 1
ATOM 853 C CA . TYR A 1 109 ? 4.913 0.382 8.126 1.00 85.38 109 TYR A CA 1
ATOM 854 C C . TYR A 1 109 ? 4.730 -0.293 9.493 1.00 85.38 109 TYR A C 1
ATOM 856 O O . TYR A 1 109 ? 3.600 -0.480 9.943 1.00 85.38 109 TYR A O 1
ATOM 864 N N . CYS A 1 110 ? 5.823 -0.598 10.199 1.00 84.12 110 CYS A N 1
ATOM 865 C CA . CYS A 1 110 ? 5.759 -1.090 11.576 1.00 84.12 110 CYS A CA 1
ATOM 866 C C . CYS A 1 110 ? 5.224 -0.012 12.535 1.00 84.12 110 CYS A C 1
ATOM 868 O O . CYS A 1 110 ? 4.461 -0.328 13.450 1.00 84.12 110 CYS A O 1
ATOM 870 N N . ALA A 1 111 ? 5.572 1.261 12.305 1.00 88.62 111 ALA A N 1
ATOM 871 C CA . ALA A 1 111 ? 5.021 2.379 13.071 1.00 88.62 111 ALA A CA 1
ATOM 872 C C . ALA A 1 111 ? 3.512 2.533 12.823 1.00 88.62 111 ALA A C 1
ATOM 874 O O . ALA A 1 111 ? 2.745 2.599 13.781 1.00 88.62 111 ALA A O 1
ATOM 875 N N . PHE A 1 112 ? 3.055 2.453 11.567 1.00 90.75 112 PHE A N 1
ATOM 876 C CA . PHE A 1 112 ? 1.624 2.534 11.246 1.00 90.75 112 PHE A CA 1
ATOM 877 C C . PHE A 1 112 ? 0.779 1.443 11.906 1.00 90.75 112 PHE A C 1
ATOM 879 O O . PHE A 1 112 ? -0.346 1.720 12.320 1.00 90.75 112 PHE A O 1
ATOM 886 N N . ALA A 1 113 ? 1.312 0.228 12.065 1.00 88.06 113 ALA A N 1
ATOM 887 C CA . ALA A 1 113 ? 0.621 -0.831 12.803 1.00 88.06 113 ALA A CA 1
ATOM 888 C C . ALA A 1 113 ? 0.359 -0.456 14.270 1.00 88.06 113 ALA A C 1
ATOM 890 O O . ALA A 1 113 ? -0.668 -0.844 14.828 1.00 88.06 113 ALA A O 1
ATOM 891 N N . SER A 1 114 ? 1.260 0.323 14.872 1.00 87.56 114 SER A N 1
ATOM 892 C CA . SER A 1 114 ? 1.120 0.817 16.244 1.00 87.56 114 SER A CA 1
ATOM 893 C C . SER A 1 114 ? 0.234 2.065 16.323 1.00 87.56 114 SER A C 1
ATOM 895 O O . SER A 1 114 ? -0.574 2.188 17.239 1.00 87.56 114 SER A O 1
ATOM 897 N N . GLU A 1 115 ? 0.364 2.984 15.364 1.00 92.44 115 GLU A N 1
ATOM 898 C CA . GLU A 1 115 ? -0.336 4.277 15.350 1.00 92.44 115 GLU A CA 1
ATOM 899 C C . GLU A 1 115 ? -1.805 4.183 14.913 1.00 92.44 115 GLU A C 1
ATOM 901 O O . GLU A 1 115 ? -2.644 4.948 15.391 1.00 92.44 115 GLU A O 1
ATOM 906 N N . TYR A 1 116 ? -2.139 3.235 14.032 1.00 92.50 116 TYR A N 1
ATOM 907 C CA . TYR A 1 116 ? -3.476 3.077 13.453 1.00 92.50 116 TYR A CA 1
ATOM 908 C C . TYR A 1 116 ? -4.068 1.683 13.736 1.00 92.50 116 TYR A C 1
ATOM 910 O O . TYR A 1 116 ? -4.398 0.936 12.801 1.00 92.50 116 TYR A O 1
ATOM 918 N N . PRO A 1 117 ? -4.248 1.300 15.017 1.00 89.88 117 PRO A N 1
ATOM 919 C CA . PRO A 1 117 ? -4.759 -0.018 15.375 1.00 89.88 117 PRO A CA 1
ATOM 920 C C . PRO A 1 117 ? -6.167 -0.240 14.801 1.00 89.88 117 PRO A C 1
ATOM 922 O O . PRO A 1 117 ? -7.042 0.623 14.870 1.00 89.88 117 PRO A O 1
ATOM 925 N N . GLY A 1 118 ? -6.387 -1.410 14.194 1.00 90.06 118 GLY A N 1
ATOM 926 C CA . GLY A 1 118 ? -7.657 -1.779 13.550 1.00 90.06 118 GLY A CA 1
ATOM 927 C C . GLY A 1 118 ? -7.919 -1.117 12.188 1.00 90.06 118 GLY A C 1
ATOM 928 O O . GLY A 1 118 ? -8.901 -1.458 11.521 1.00 90.06 118 GLY A O 1
ATOM 929 N N . HIS A 1 119 ? -7.045 -0.203 11.763 1.00 91.00 119 HIS A N 1
ATOM 930 C CA . HIS A 1 119 ? -7.093 0.457 10.460 1.00 91.00 119 HIS A CA 1
ATOM 931 C C . HIS A 1 119 ? -5.923 0.077 9.557 1.00 91.00 119 HIS A C 1
ATOM 933 O O . HIS A 1 119 ? -6.072 0.160 8.343 1.00 91.00 119 HIS A O 1
ATOM 939 N N . PHE A 1 120 ? -4.808 -0.387 10.116 1.00 94.12 120 PHE A N 1
ATOM 940 C CA . PHE A 1 120 ? -3.657 -0.853 9.357 1.00 94.12 120 PHE A CA 1
ATOM 941 C C . PHE A 1 120 ? -3.360 -2.332 9.625 1.00 94.12 120 PHE A C 1
ATOM 943 O O . PHE A 1 120 ? -3.512 -2.825 10.744 1.00 94.12 120 PHE A O 1
ATOM 950 N N . THR A 1 121 ? -2.926 -3.056 8.598 1.00 92.62 121 THR A N 1
ATOM 951 C CA . THR A 1 121 ? -2.392 -4.416 8.716 1.00 92.62 121 THR A CA 1
ATOM 952 C C . THR A 1 121 ? -1.214 -4.580 7.765 1.00 92.62 121 THR A C 1
ATOM 954 O O . THR A 1 121 ? -1.324 -4.271 6.581 1.00 92.62 121 THR A O 1
ATOM 957 N N . LEU A 1 122 ? -0.100 -5.089 8.289 1.00 89.50 122 LEU A N 1
ATOM 958 C CA . LEU A 1 122 ? 1.066 -5.494 7.510 1.00 89.50 122 LEU A CA 1
ATOM 959 C C . LEU A 1 122 ? 1.121 -7.020 7.470 1.00 89.50 122 LEU A C 1
ATOM 961 O O . LEU A 1 122 ? 1.132 -7.662 8.520 1.00 89.50 122 LEU A O 1
ATOM 965 N N . GLN A 1 123 ? 1.145 -7.588 6.269 1.00 89.50 123 GLN A N 1
ATOM 966 C CA . GLN A 1 123 ? 1.268 -9.023 6.037 1.00 89.50 123 GLN A CA 1
ATOM 967 C C . GLN A 1 123 ? 2.545 -9.308 5.256 1.00 89.50 123 GLN A C 1
ATOM 969 O O . GLN A 1 123 ? 2.807 -8.690 4.222 1.00 89.50 123 GLN A O 1
ATOM 974 N N . PHE A 1 124 ? 3.337 -10.257 5.748 1.00 87.50 124 PHE A N 1
ATOM 975 C CA . PHE A 1 124 ? 4.539 -10.678 5.048 1.00 87.50 124 PHE A CA 1
ATOM 976 C C . PHE A 1 124 ? 4.213 -11.778 4.047 1.00 87.50 124 PHE A C 1
ATOM 978 O O . PHE A 1 124 ? 3.586 -12.777 4.388 1.00 87.50 124 PHE A O 1
ATOM 985 N N . LEU A 1 125 ? 4.655 -11.595 2.805 1.00 83.00 125 LEU A N 1
ATOM 986 C CA . LEU A 1 125 ? 4.476 -12.587 1.742 1.00 83.00 125 LEU A CA 1
ATOM 987 C C . LEU A 1 125 ? 5.276 -13.866 2.013 1.00 83.00 125 LEU A C 1
ATOM 989 O O . LEU A 1 125 ? 4.847 -14.945 1.616 1.00 83.00 125 LEU A O 1
ATOM 993 N N . ASP A 1 126 ? 6.384 -13.755 2.751 1.00 82.69 126 ASP A N 1
ATOM 994 C CA . ASP A 1 126 ? 7.166 -14.900 3.227 1.00 82.69 126 ASP A CA 1
ATOM 995 C C . ASP A 1 126 ? 6.341 -15.838 4.121 1.00 82.69 126 ASP A C 1
ATOM 997 O O . ASP A 1 126 ? 6.546 -17.048 4.104 1.00 82.69 126 ASP A O 1
ATOM 1001 N N . ASP A 1 127 ? 5.374 -15.297 4.868 1.00 80.25 127 ASP A N 1
ATOM 1002 C CA . ASP A 1 127 ? 4.532 -16.085 5.774 1.00 80.25 127 ASP A CA 1
ATOM 1003 C C . ASP A 1 127 ? 3.439 -16.851 5.000 1.00 80.25 127 ASP A C 1
ATOM 1005 O O . ASP A 1 127 ? 2.897 -17.838 5.494 1.00 80.25 127 ASP A O 1
ATOM 1009 N N . ALA A 1 128 ? 3.130 -16.421 3.770 1.00 63.81 128 ALA A N 1
ATOM 1010 C CA . ALA A 1 128 ? 2.193 -17.091 2.870 1.00 63.81 128 ALA A CA 1
ATOM 1011 C C . ALA A 1 128 ? 2.850 -18.214 2.047 1.00 63.81 128 ALA A C 1
ATOM 1013 O O . ALA A 1 128 ? 2.157 -18.942 1.337 1.00 63.81 128 ALA A O 1
ATOM 1014 N N . ALA A 1 129 ? 4.174 -18.379 2.137 1.00 46.41 129 ALA A N 1
ATOM 1015 C CA . ALA A 1 129 ? 4.915 -19.407 1.420 1.00 46.41 129 ALA A CA 1
ATOM 1016 C C . ALA A 1 129 ? 4.856 -20.775 2.123 1.00 46.41 129 ALA A C 1
ATOM 1018 O O . ALA A 1 129 ? 5.896 -21.393 2.316 1.00 46.41 129 ALA A O 1
ATOM 1019 N N . ILE A 1 130 ? 3.671 -21.274 2.498 1.00 42.75 130 ILE A N 1
ATOM 1020 C CA . ILE A 1 130 ? 3.459 -22.702 2.788 1.00 42.75 130 ILE A CA 1
ATOM 1021 C C . ILE A 1 130 ? 2.031 -23.117 2.372 1.00 42.75 130 ILE A C 1
ATOM 1023 O O . ILE A 1 130 ? 1.055 -22.577 2.892 1.00 42.75 130 ILE A O 1
ATOM 1027 N N . HIS A 1 131 ? 1.990 -24.151 1.515 1.00 35.97 131 HIS A N 1
ATOM 1028 C CA . HIS A 1 131 ? 0.873 -24.969 0.991 1.00 35.97 131 HIS A CA 1
ATOM 1029 C C . HIS A 1 131 ? 0.328 -24.621 -0.399 1.00 35.97 131 HIS A C 1
ATOM 1031 O O . HIS A 1 131 ? -0.534 -23.727 -0.529 1.00 35.97 131 HIS A O 1
#

Secondary structure (DSSP, 8-state):
-BTTB-----EEEEEGGGHHHHHHHHHTTPEEEEE---SSS-SHHHHHHHHHHHHHT---SSPPEEEEEES-----TTS--HHHHHHHHHHTT-EEEEEE-TTT--HHHHHHHHHSTTTEEEEEGGGG---

pLDDT: mean 75.61, std 13.52, range [35.97, 94.12]

Radius of gyration: 15.06 Å; chains: 1; bounding box: 36×38×39 Å